Protein AF-A0ABD5SPB6-F1 (afdb_monomer_lite)

Secondary structure (DSSP, 8-state):
--HHHHHHHHHHHHHHTTT-TTGGGS-HHHHHHHHHHHGGG-SB-TTSSBEEEEEEEEE-SS-EEEEEEEEETTT--EEEEEEGGGS--

Structure (mmCIF, N/CA/C/O backbone):
data_AF-A0ABD5SPB6-F1
#
_entry.id   AF-A0ABD5SPB6-F1
#
loop_
_atom_site.group_PDB
_atom_site.id
_atom_site.type_symbol
_atom_site.label_atom_id
_atom_site.label_alt_id
_atom_site.label_comp_id
_atom_site.label_asym_id
_atom_site.label_entity_id
_atom_site.label_seq_id
_atom_site.pdbx_PDB_ins_code
_atom_site.Cartn_x
_atom_site.Cartn_y
_atom_site.Cartn_z
_atom_site.occupancy
_atom_site.B_iso_or_equiv
_atom_site.auth_seq_id
_atom_site.auth_comp_id
_atom_site.auth_asym_id
_atom_site.auth_atom_id
_atom_site.pdbx_PDB_model_num
ATOM 1 N N . PRO A 1 1 ? 6.613 0.183 7.926 1.00 84.19 1 PRO A N 1
ATOM 2 C CA . PRO A 1 1 ? 5.663 -0.749 7.264 1.00 84.19 1 PRO A CA 1
ATOM 3 C C . PRO A 1 1 ? 5.291 -1.913 8.194 1.00 84.19 1 PRO A C 1
ATOM 5 O O . PRO A 1 1 ? 6.164 -2.395 8.912 1.00 84.19 1 PRO A O 1
ATOM 8 N N . SER A 1 2 ? 4.024 -2.344 8.189 1.00 96.44 2 SER A N 1
ATOM 9 C CA . SER A 1 2 ? 3.579 -3.584 8.851 1.00 96.44 2 SER A CA 1
ATOM 10 C C . SER A 1 2 ? 4.052 -4.830 8.082 1.00 96.44 2 SER A C 1
ATOM 12 O O . SER A 1 2 ? 4.590 -4.720 6.973 1.00 96.44 2 SER A O 1
ATOM 14 N N . ARG A 1 3 ? 3.853 -6.032 8.643 1.00 96.75 3 ARG A N 1
ATOM 15 C CA . ARG A 1 3 ? 4.193 -7.284 7.950 1.00 96.75 3 ARG A CA 1
ATOM 16 C C . ARG A 1 3 ? 3.276 -7.490 6.745 1.00 96.75 3 ARG A C 1
ATOM 18 O O . ARG A 1 3 ? 3.775 -7.818 5.671 1.00 96.75 3 ARG A O 1
ATOM 25 N N . ALA A 1 4 ? 1.974 -7.256 6.898 1.00 97.69 4 ALA A N 1
ATOM 26 C CA . ALA A 1 4 ? 1.015 -7.305 5.798 1.00 97.69 4 ALA A CA 1
ATOM 27 C C . ALA A 1 4 ? 1.393 -6.333 4.664 1.00 97.69 4 ALA A C 1
ATOM 29 O O . ALA A 1 4 ? 1.406 -6.720 3.498 1.00 97.69 4 ALA A O 1
ATOM 30 N N . ALA A 1 5 ? 1.820 -5.111 4.997 1.00 98.12 5 ALA A N 1
ATOM 31 C CA . ALA A 1 5 ? 2.261 -4.122 4.012 1.00 98.12 5 ALA A CA 1
ATOM 32 C C . ALA A 1 5 ? 3.516 -4.562 3.234 1.00 98.12 5 ALA A C 1
ATOM 34 O O . ALA A 1 5 ? 3.644 -4.275 2.044 1.00 98.12 5 ALA A O 1
ATOM 35 N N . LEU A 1 6 ? 4.445 -5.272 3.883 1.00 97.62 6 LEU A N 1
ATOM 36 C CA . LEU A 1 6 ? 5.623 -5.830 3.213 1.00 97.62 6 LEU A CA 1
ATOM 37 C C . LEU A 1 6 ? 5.254 -7.000 2.288 1.00 97.62 6 LEU A C 1
ATOM 39 O O . LEU A 1 6 ? 5.800 -7.119 1.193 1.00 97.62 6 LEU A O 1
ATOM 43 N N . LEU A 1 7 ? 4.322 -7.859 2.715 1.00 98.00 7 LEU A N 1
ATOM 44 C CA . LEU A 1 7 ? 3.809 -8.945 1.877 1.00 98.00 7 LEU A CA 1
ATOM 45 C C . LEU A 1 7 ? 3.126 -8.402 0.617 1.00 98.00 7 LEU A C 1
ATOM 47 O O . LEU A 1 7 ? 3.382 -8.922 -0.470 1.00 98.00 7 LEU A O 1
ATOM 51 N N . ALA A 1 8 ? 2.327 -7.338 0.757 1.00 98.12 8 ALA A N 1
ATOM 52 C CA . ALA A 1 8 ? 1.710 -6.643 -0.369 1.00 98.12 8 ALA A CA 1
ATOM 53 C C . ALA A 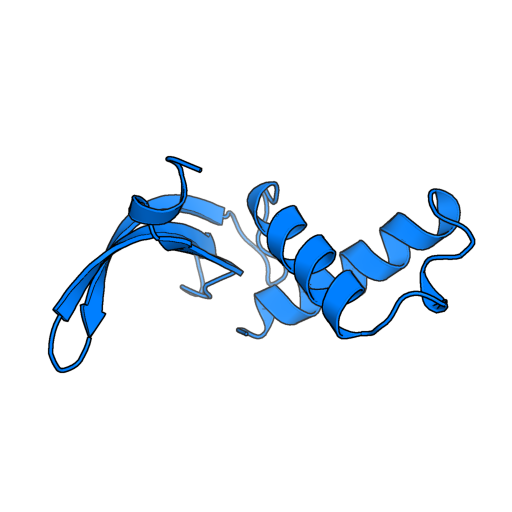1 8 ? 2.757 -6.145 -1.375 1.00 98.12 8 ALA A C 1
ATOM 55 O O . ALA A 1 8 ? 2.641 -6.447 -2.557 1.00 98.12 8 ALA A O 1
ATOM 56 N N . ASP A 1 9 ? 3.810 -5.464 -0.917 1.00 98.12 9 ASP A N 1
ATOM 57 C CA . ASP A 1 9 ? 4.850 -4.917 -1.803 1.00 98.12 9 ASP A CA 1
ATOM 58 C C . ASP A 1 9 ? 5.584 -6.002 -2.582 1.00 98.12 9 ASP A C 1
ATOM 60 O O . ASP A 1 9 ? 5.828 -5.870 -3.779 1.00 98.12 9 ASP A O 1
ATOM 64 N N . ILE A 1 10 ? 5.933 -7.100 -1.911 1.00 97.31 10 ILE A N 1
ATOM 65 C CA . ILE A 1 10 ? 6.635 -8.216 -2.544 1.00 97.31 10 ILE A CA 1
ATOM 66 C C . ILE A 1 10 ? 5.743 -8.882 -3.600 1.00 97.31 10 ILE A C 1
ATOM 68 O O . ILE A 1 10 ? 6.224 -9.236 -4.680 1.00 97.31 10 ILE A O 1
ATOM 72 N N . ALA A 1 11 ? 4.455 -9.065 -3.296 1.00 97.12 11 ALA A N 1
ATOM 73 C CA . ALA A 1 11 ? 3.494 -9.638 -4.231 1.00 97.12 11 ALA A CA 1
ATOM 74 C C . ALA A 1 11 ? 3.250 -8.706 -5.427 1.00 97.12 11 ALA A C 1
ATOM 76 O O . ALA A 1 11 ? 3.365 -9.142 -6.571 1.00 97.12 11 ALA A O 1
ATOM 7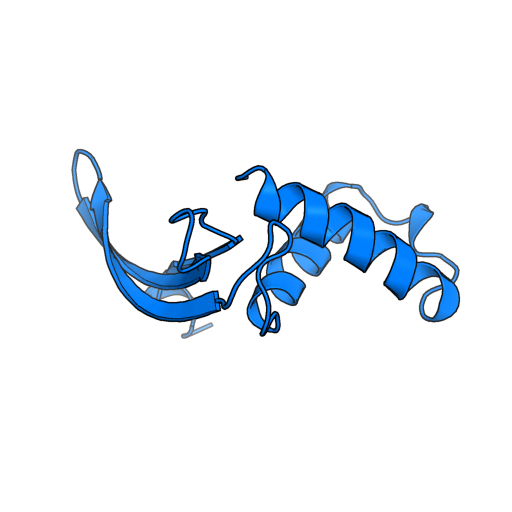7 N N . ALA A 1 12 ? 2.998 -7.421 -5.171 1.00 97.44 12 ALA A N 1
ATOM 78 C CA . ALA A 1 12 ? 2.767 -6.411 -6.197 1.00 97.44 12 ALA A CA 1
ATOM 79 C C . ALA A 1 12 ? 4.000 -6.209 -7.089 1.00 97.44 12 ALA A C 1
ATOM 81 O O . ALA A 1 12 ? 3.865 -6.173 -8.308 1.00 97.44 12 ALA A O 1
ATOM 82 N N . SER A 1 13 ? 5.210 -6.192 -6.519 1.00 97.44 13 SER A N 1
ATOM 83 C CA . SER A 1 13 ? 6.452 -6.109 -7.296 1.00 97.44 13 SER A CA 1
ATOM 84 C C . SER A 1 13 ? 6.557 -7.249 -8.306 1.00 97.44 13 SER A C 1
ATOM 86 O O . SER A 1 13 ? 6.875 -7.003 -9.464 1.00 97.44 13 SER A O 1
ATOM 88 N N . ARG A 1 14 ? 6.253 -8.487 -7.897 1.00 95.94 14 ARG A N 1
ATOM 89 C CA . ARG A 1 14 ? 6.253 -9.642 -8.811 1.00 95.94 14 ARG A CA 1
ATOM 90 C C . ARG A 1 14 ? 5.124 -9.579 -9.833 1.00 95.94 14 ARG A C 1
ATOM 92 O O . ARG A 1 14 ? 5.311 -9.986 -10.974 1.00 95.94 14 ARG A O 1
ATOM 99 N N . 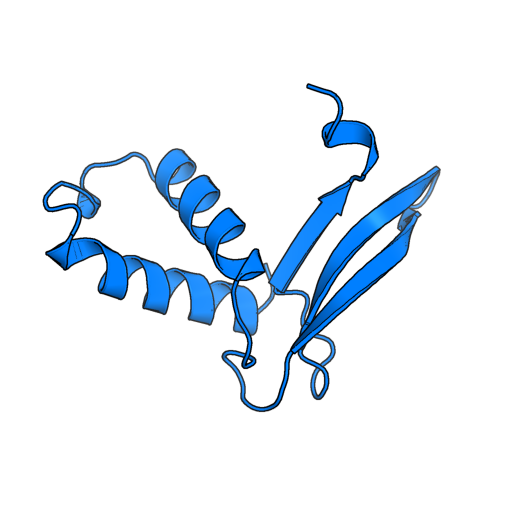ALA A 1 15 ? 3.957 -9.085 -9.430 1.00 95.81 15 ALA A N 1
ATOM 100 C CA . ALA A 1 15 ? 2.812 -8.936 -10.320 1.00 95.81 15 ALA A CA 1
ATOM 101 C C . ALA A 1 15 ? 3.039 -7.865 -11.400 1.00 95.81 15 ALA A C 1
ATOM 103 O O . ALA A 1 15 ? 2.468 -7.988 -12.479 1.00 95.81 15 ALA A O 1
ATOM 104 N N . LEU A 1 16 ? 3.871 -6.851 -11.132 1.00 95.50 16 LEU A N 1
ATOM 105 C CA . LEU A 1 16 ? 4.202 -5.770 -12.067 1.00 95.50 16 LEU A CA 1
ATOM 106 C C . LEU A 1 16 ? 5.234 -6.163 -13.132 1.00 95.50 16 LEU A C 1
ATOM 108 O O . LEU A 1 16 ? 5.150 -5.655 -14.248 1.00 95.50 16 LEU A O 1
ATOM 112 N N . GLU A 1 17 ? 6.177 -7.061 -12.824 1.00 94.88 17 GLU A N 1
ATOM 113 C CA . GLU A 1 17 ? 7.284 -7.439 -13.727 1.00 94.88 17 GLU A CA 1
ATOM 114 C C . GLU A 1 17 ? 6.847 -7.796 -15.166 1.00 94.88 17 GLU A C 1
ATOM 116 O O . GLU A 1 17 ? 7.496 -7.334 -16.105 1.00 94.88 17 GLU A O 1
ATOM 121 N N . PRO A 1 18 ? 5.746 -8.543 -15.404 1.00 96.06 18 PRO A N 1
ATOM 122 C CA . PRO A 1 18 ? 5.295 -8.848 -16.766 1.00 96.06 18 PRO A CA 1
ATOM 123 C C . PRO A 1 18 ? 4.763 -7.638 -17.550 1.00 96.06 18 PRO A C 1
ATOM 125 O O . PRO A 1 18 ? 4.740 -7.670 -18.778 1.00 96.06 18 PRO A O 1
ATOM 128 N N . TRP A 1 19 ? 4.301 -6.595 -16.856 1.00 96.00 19 TRP A N 1
ATOM 129 C CA . TRP A 1 19 ? 3.683 -5.402 -17.451 1.00 96.00 19 TRP A CA 1
ATOM 130 C C . TRP A 1 19 ? 4.687 -4.269 -17.643 1.00 96.00 19 TRP A C 1
ATOM 132 O O . TRP A 1 19 ? 4.538 -3.449 -18.547 1.00 96.00 19 TRP A O 1
ATOM 142 N N . VAL A 1 20 ? 5.711 -4.235 -16.791 1.00 96.38 20 VAL A N 1
ATOM 143 C CA . VAL A 1 20 ? 6.777 -3.236 -16.795 1.00 96.38 20 VAL A CA 1
ATOM 144 C C . VAL A 1 20 ? 8.112 -3.987 -16.831 1.00 96.38 20 VAL A C 1
ATOM 146 O O . VAL A 1 20 ? 8.678 -4.271 -15.778 1.00 96.38 20 VAL A O 1
ATOM 149 N N . PRO A 1 21 ? 8.631 -4.330 -18.026 1.00 93.06 21 PRO A N 1
ATOM 150 C CA . PRO A 1 21 ? 9.830 -5.164 -18.154 1.00 93.06 21 PRO A CA 1
ATOM 151 C C . PRO A 1 21 ? 11.061 -4.616 -17.417 1.00 93.06 21 PRO A C 1
ATOM 153 O O . PRO A 1 21 ? 11.820 -5.380 -16.825 1.00 93.06 21 PRO A O 1
ATOM 156 N N . ASP A 1 22 ? 11.222 -3.291 -17.385 1.00 95.62 22 ASP A N 1
ATOM 157 C CA . ASP A 1 22 ? 12.331 -2.621 -16.694 1.00 95.62 22 ASP A CA 1
ATOM 158 C C . ASP A 1 22 ? 12.060 -2.389 -15.197 1.00 95.62 22 ASP A C 1
ATOM 160 O O . ASP A 1 22 ? 12.827 -1.697 -14.527 1.00 95.62 22 ASP A O 1
ATOM 164 N N . TRP A 1 23 ? 10.991 -2.974 -14.636 1.00 96.69 23 TRP A N 1
ATOM 165 C CA . TRP A 1 23 ? 10.611 -2.799 -13.232 1.00 96.69 23 TRP A CA 1
ATOM 166 C C . TRP A 1 23 ? 11.784 -2.977 -12.251 1.00 96.69 23 TRP A C 1
ATOM 168 O O . TRP A 1 23 ? 11.982 -2.102 -11.405 1.00 96.69 23 TRP A O 1
ATOM 178 N N . PRO A 1 24 ? 12.633 -4.019 -12.358 1.00 94.75 24 PRO A N 1
ATOM 179 C CA . PRO A 1 24 ? 13.750 -4.201 -11.433 1.00 94.75 24 PRO A CA 1
ATOM 180 C C . PRO A 1 24 ? 14.839 -3.120 -11.516 1.00 94.75 24 PRO A C 1
ATOM 182 O O . PRO A 1 24 ? 15.625 -3.001 -10.574 1.00 94.75 24 PRO A O 1
ATOM 185 N N . ALA A 1 25 ? 14.902 -2.361 -12.616 1.00 96.44 25 ALA A N 1
ATOM 186 C CA . ALA A 1 25 ? 15.914 -1.335 -12.860 1.00 96.44 25 ALA A CA 1
ATOM 187 C C . ALA A 1 25 ? 15.564 0.028 -12.238 1.00 96.44 25 ALA A C 1
ATOM 189 O O . ALA A 1 25 ? 16.450 0.873 -12.097 1.00 96.44 25 ALA A O 1
ATOM 190 N N . TYR A 1 26 ? 14.306 0.250 -11.842 1.00 97.25 26 TYR A N 1
ATOM 191 C CA . TYR A 1 26 ? 13.919 1.484 -11.158 1.00 97.25 26 TYR A CA 1
ATOM 192 C C . TYR A 1 26 ? 14.576 1.596 -9.770 1.00 97.25 26 TYR A C 1
ATOM 194 O O . TYR A 1 26 ? 14.738 0.583 -9.072 1.00 97.25 26 TYR A O 1
ATOM 202 N N . PRO A 1 27 ? 14.910 2.825 -9.320 1.00 97.75 27 PRO A N 1
ATOM 203 C CA . PRO A 1 27 ? 15.423 3.056 -7.976 1.00 97.75 27 PRO A CA 1
ATOM 204 C C . PRO A 1 27 ? 14.500 2.461 -6.900 1.00 97.75 27 PRO A C 1
ATOM 206 O O . PRO A 1 27 ? 13.274 2.461 -7.071 1.00 97.75 27 PRO A O 1
ATOM 209 N N . PRO A 1 28 ? 15.047 1.927 -5.793 1.00 95.88 28 PRO A N 1
ATOM 210 C CA . PRO A 1 28 ? 14.246 1.401 -4.688 1.00 95.88 28 PRO A CA 1
ATOM 211 C C . PRO A 1 28 ? 13.182 2.379 -4.177 1.00 95.88 28 PRO A C 1
ATOM 213 O O . PRO A 1 28 ? 12.082 1.943 -3.851 1.00 95.88 28 PRO A O 1
ATOM 216 N N . GLU A 1 29 ? 13.483 3.676 -4.156 1.00 96.69 29 GLU A N 1
ATOM 217 C CA . GLU A 1 29 ? 12.588 4.738 -3.692 1.00 96.69 29 GLU A CA 1
ATOM 218 C C . GLU A 1 29 ? 11.348 4.838 -4.589 1.00 96.69 29 GLU A C 1
ATOM 220 O O . GLU A 1 29 ? 10.228 4.691 -4.109 1.00 96.69 29 GLU A O 1
ATOM 225 N N . THR A 1 30 ? 11.549 4.953 -5.906 1.00 96.88 30 THR A N 1
ATOM 226 C CA . THR A 1 30 ? 10.462 4.995 -6.898 1.00 96.88 30 THR A CA 1
ATOM 227 C C . THR A 1 30 ? 9.604 3.736 -6.846 1.00 96.88 30 THR A C 1
ATOM 229 O O . THR A 1 30 ? 8.377 3.803 -6.906 1.00 96.88 30 THR A O 1
ATOM 232 N N . ARG A 1 31 ? 10.237 2.564 -6.705 1.00 97.38 31 ARG A N 1
ATOM 233 C CA . ARG A 1 31 ? 9.486 1.314 -6.564 1.00 97.38 31 ARG A CA 1
ATOM 234 C C . ARG A 1 31 ? 8.666 1.302 -5.281 1.00 97.38 31 ARG A C 1
ATOM 236 O O . ARG A 1 31 ? 7.509 0.903 -5.314 1.00 97.38 31 ARG A O 1
ATOM 243 N N . GLY A 1 32 ? 9.244 1.759 -4.174 1.00 96.69 32 GLY A N 1
ATOM 244 C CA . GLY A 1 32 ? 8.566 1.860 -2.886 1.00 96.69 32 GLY A CA 1
ATOM 245 C C . GLY A 1 32 ? 7.335 2.764 -2.931 1.00 96.69 32 GLY A C 1
ATOM 246 O O . GLY A 1 32 ? 6.293 2.371 -2.416 1.00 96.69 32 GLY A O 1
ATOM 247 N N . GLU A 1 33 ? 7.424 3.926 -3.580 1.00 96.50 33 GLU A N 1
ATOM 248 C CA . GLU A 1 33 ? 6.297 4.857 -3.754 1.00 96.50 33 GLU A CA 1
ATOM 249 C C . GLU A 1 33 ? 5.144 4.219 -4.539 1.00 96.50 33 GLU A C 1
ATOM 251 O O . GLU A 1 33 ? 3.999 4.228 -4.083 1.00 96.50 33 GLU A O 1
ATOM 256 N N . VAL A 1 34 ? 5.445 3.587 -5.679 1.00 97.19 34 VAL A N 1
ATOM 257 C CA . VAL A 1 34 ? 4.438 2.890 -6.495 1.00 97.19 34 VAL A CA 1
ATOM 258 C C . VAL A 1 34 ? 3.803 1.738 -5.716 1.00 97.19 34 VAL A C 1
ATOM 260 O O . VAL A 1 34 ? 2.579 1.631 -5.658 1.00 97.19 34 VAL A O 1
ATOM 263 N N . LEU A 1 35 ? 4.616 0.881 -5.088 1.00 98.00 35 LEU A N 1
ATOM 264 C CA . LEU A 1 35 ? 4.122 -0.270 -4.328 1.00 98.00 35 LEU A CA 1
ATOM 265 C C . LEU A 1 35 ? 3.282 0.163 -3.123 1.00 98.00 35 LEU A C 1
ATOM 267 O O . LEU A 1 35 ? 2.250 -0.447 -2.860 1.00 98.00 35 LEU A O 1
ATOM 271 N N . ASN A 1 36 ? 3.673 1.241 -2.439 1.00 97.62 36 ASN A N 1
ATOM 272 C CA . ASN A 1 36 ? 2.888 1.833 -1.363 1.00 97.62 36 ASN A CA 1
ATOM 273 C C . ASN A 1 36 ? 1.511 2.287 -1.865 1.00 97.62 36 ASN A C 1
ATOM 275 O O . ASN A 1 36 ? 0.506 1.889 -1.277 1.00 97.62 36 ASN A O 1
ATOM 279 N N . GLY A 1 37 ? 1.460 3.033 -2.974 1.00 96.56 37 GLY A N 1
ATOM 280 C CA . GLY A 1 37 ? 0.206 3.505 -3.565 1.00 96.56 37 GLY A CA 1
ATOM 281 C C . GLY A 1 37 ? -0.728 2.366 -3.985 1.00 96.56 37 GLY A C 1
ATOM 282 O O . GLY A 1 37 ? -1.937 2.444 -3.772 1.00 96.56 37 GLY A O 1
ATOM 283 N N . LEU A 1 38 ? -0.182 1.254 -4.490 1.00 97.00 38 LEU A N 1
ATOM 284 C CA . LEU A 1 38 ? -0.981 0.083 -4.871 1.00 97.00 38 LEU A CA 1
ATOM 285 C C . LEU A 1 38 ? -1.738 -0.556 -3.698 1.00 97.00 38 LEU A C 1
ATOM 287 O O . LEU A 1 38 ? -2.772 -1.188 -3.912 1.00 97.00 38 LEU A O 1
ATOM 291 N N . ARG A 1 39 ? -1.279 -0.371 -2.454 1.00 97.62 39 ARG A N 1
ATOM 292 C CA . ARG A 1 39 ? -1.949 -0.923 -1.264 1.00 97.62 39 ARG A CA 1
ATOM 293 C C . ARG A 1 39 ? -3.326 -0.313 -1.012 1.00 97.62 39 ARG A C 1
ATOM 295 O O . ARG A 1 39 ? -4.132 -0.946 -0.336 1.00 97.62 39 ARG A O 1
ATOM 302 N N . MET A 1 40 ? -3.601 0.874 -1.561 1.00 96.06 40 MET A N 1
ATOM 303 C CA . MET A 1 40 ? -4.922 1.508 -1.501 1.00 96.06 40 MET A CA 1
ATOM 304 C C . MET A 1 40 ? -6.009 0.650 -2.167 1.00 96.06 40 MET A C 1
ATOM 306 O O . MET A 1 40 ? -7.168 0.727 -1.780 1.00 96.06 40 MET A O 1
ATOM 310 N N . PHE A 1 41 ? -5.637 -0.183 -3.142 1.00 95.00 41 PHE A N 1
ATOM 311 C CA . PHE A 1 41 ? -6.573 -0.965 -3.954 1.00 95.00 41 PHE A CA 1
ATOM 312 C C . PHE A 1 41 ? -6.756 -2.408 -3.475 1.00 95.00 41 PHE A C 1
ATOM 314 O O . PHE A 1 41 ? -7.391 -3.206 -4.161 1.00 95.00 41 PHE A O 1
ATOM 321 N N . LEU A 1 42 ? -6.167 -2.784 -2.338 1.00 96.06 42 LEU A N 1
ATOM 322 C CA . LEU A 1 42 ? -6.377 -4.115 -1.782 1.00 96.06 42 LEU A CA 1
ATOM 323 C C . LEU A 1 42 ? -7.807 -4.232 -1.245 1.00 96.06 42 LEU A C 1
ATOM 325 O O . LEU A 1 42 ? -8.295 -3.323 -0.584 1.00 96.06 42 LEU A O 1
ATOM 329 N N . GLU A 1 43 ? -8.443 -5.372 -1.504 1.00 94.81 43 GLU A N 1
ATOM 330 C CA . GLU A 1 43 ? -9.756 -5.744 -0.945 1.00 94.81 43 GLU A CA 1
ATOM 331 C C . GLU A 1 43 ? -9.627 -6.859 0.107 1.00 94.81 43 GLU A C 1
ATOM 333 O O . GLU A 1 43 ? -10.517 -7.077 0.922 1.00 94.81 43 GLU A O 1
ATOM 338 N N . THR A 1 44 ? -8.486 -7.552 0.123 1.00 96.00 44 THR A N 1
ATOM 339 C CA . THR A 1 44 ? -8.182 -8.647 1.047 1.00 96.00 44 THR A CA 1
ATOM 340 C C . THR A 1 44 ? -6.839 -8.391 1.708 1.00 96.00 44 THR A C 1
ATOM 342 O O . THR A 1 44 ? -5.875 -7.964 1.062 1.00 96.00 44 THR A O 1
ATOM 345 N N . CYS A 1 45 ? -6.758 -8.667 3.005 1.00 97.31 45 CYS A N 1
ATOM 346 C CA . CYS A 1 45 ? -5.540 -8.469 3.759 1.00 97.31 45 CYS A CA 1
ATOM 347 C C . CYS A 1 45 ? -4.490 -9.520 3.350 1.00 97.31 45 CYS A C 1
ATOM 349 O O . CYS A 1 45 ? -4.790 -10.715 3.313 1.00 97.31 45 CYS A O 1
ATOM 351 N N . PRO A 1 46 ? -3.223 -9.127 3.115 1.00 96.69 46 PRO A N 1
ATOM 352 C CA . PRO A 1 46 ? -2.146 -10.063 2.781 1.00 96.69 46 PRO A CA 1
ATOM 353 C C . PRO A 1 46 ? -1.856 -11.134 3.846 1.00 96.69 46 PRO A C 1
ATOM 355 O O . PRO A 1 46 ? -1.237 -12.151 3.531 1.00 96.69 46 PRO A O 1
ATOM 358 N N . SER A 1 47 ? -2.250 -10.912 5.106 1.00 92.88 47 SER A N 1
ATOM 359 C CA . SER A 1 47 ? -2.169 -11.908 6.184 1.00 92.88 47 SER A CA 1
ATOM 360 C C . SER A 1 47 ? -3.441 -12.757 6.351 1.00 92.88 47 SER A C 1
ATOM 362 O O . SER A 1 47 ? -3.410 -13.695 7.146 1.00 92.88 47 SER A O 1
ATOM 364 N N . GLY A 1 48 ? -4.490 -12.512 5.557 1.00 94.00 48 GLY A N 1
ATOM 365 C CA . GLY A 1 48 ? -5.799 -13.166 5.643 1.00 94.00 48 GLY A CA 1
ATOM 366 C C . GLY A 1 48 ? -6.888 -12.231 6.180 1.00 94.00 48 GLY A C 1
ATOM 367 O O . GLY A 1 48 ? -6.593 -11.317 6.947 1.00 94.00 48 GLY A O 1
ATOM 368 N N . GLY A 1 49 ? -8.132 -12.462 5.753 1.00 95.12 49 GLY A N 1
ATOM 369 C CA . GLY A 1 49 ? -9.292 -11.643 6.119 1.00 95.12 49 GLY A CA 1
ATOM 370 C C . GLY A 1 49 ? -9.479 -10.407 5.238 1.00 95.12 49 GLY A C 1
ATOM 371 O O . GLY A 1 49 ? -8.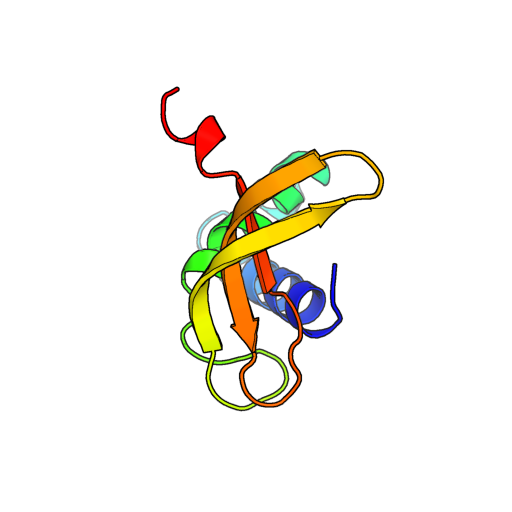742 -10.190 4.272 1.00 95.12 49 GLY A O 1
ATOM 372 N N . ASP A 1 50 ? -10.473 -9.593 5.577 1.00 97.12 50 ASP A N 1
ATOM 373 C CA . ASP A 1 50 ? -10.833 -8.394 4.821 1.00 97.12 50 ASP A CA 1
ATOM 374 C C . ASP A 1 50 ? -9.975 -7.181 5.213 1.00 97.12 50 ASP A C 1
ATOM 376 O O . ASP A 1 50 ? -9.284 -7.153 6.243 1.00 97.12 50 ASP A O 1
ATOM 380 N N . VAL A 1 51 ? -10.011 -6.154 4.366 1.00 97.62 51 VAL A N 1
ATOM 381 C CA . VAL A 1 51 ? -9.467 -4.833 4.690 1.00 97.62 51 VAL A CA 1
ATOM 382 C C . VAL A 1 51 ? -10.585 -3.813 4.768 1.00 97.62 51 VAL A C 1
ATOM 384 O O . VAL A 1 51 ? -11.544 -3.842 4.001 1.00 97.62 51 VAL A O 1
ATOM 387 N N . ARG A 1 52 ? -10.403 -2.851 5.665 1.00 96.75 52 ARG A N 1
ATOM 388 C CA . ARG A 1 52 ? -11.259 -1.682 5.783 1.00 96.75 52 ARG A CA 1
ATOM 389 C C . ARG A 1 52 ? -10.497 -0.451 5.330 1.00 96.75 52 ARG A C 1
ATOM 391 O O . ARG A 1 52 ? -9.409 -0.170 5.839 1.00 96.75 52 ARG A O 1
ATOM 398 N N . MET A 1 53 ? -11.105 0.305 4.424 1.00 95.50 53 MET A N 1
ATOM 399 C CA . MET A 1 53 ? -10.695 1.669 4.110 1.00 95.50 53 MET A CA 1
ATOM 400 C C . MET A 1 53 ? -11.550 2.655 4.907 1.00 95.50 53 MET A C 1
ATOM 402 O O . MET A 1 53 ? -12.756 2.456 5.055 1.00 95.50 53 MET A O 1
ATOM 406 N N . GLY A 1 54 ? -10.945 3.716 5.429 1.00 92.12 54 GLY A N 1
ATOM 407 C CA . GLY A 1 54 ? -11.697 4.792 6.065 1.00 92.12 54 GLY A CA 1
ATOM 408 C C . GLY A 1 54 ? -10.830 5.967 6.482 1.00 92.12 54 GLY A C 1
ATOM 409 O O . GLY A 1 54 ? -9.603 5.875 6.494 1.00 92.12 54 GLY A O 1
ATOM 410 N N . GLU A 1 55 ? -11.495 7.064 6.825 1.00 92.31 55 GLU A N 1
ATOM 411 C CA . GLU A 1 55 ? -10.865 8.233 7.428 1.00 92.31 55 GLU A CA 1
ATOM 412 C C . GLU A 1 55 ? -10.689 8.013 8.933 1.00 92.31 55 GLU A C 1
ATOM 414 O O . GLU A 1 55 ? -11.587 7.516 9.617 1.00 92.31 55 GLU A O 1
ATOM 419 N N . GLU A 1 56 ? -9.517 8.361 9.449 1.00 88.50 56 GLU A N 1
ATOM 420 C CA . GLU A 1 56 ? -9.163 8.215 10.856 1.00 88.50 56 GLU A CA 1
ATOM 421 C C . GLU A 1 56 ? -8.414 9.462 11.341 1.00 88.50 56 GLU A C 1
ATOM 423 O O . GLU A 1 56 ? -7.663 10.080 10.590 1.00 88.50 56 GLU A O 1
ATOM 428 N N . VAL A 1 57 ? -8.588 9.829 12.613 1.00 87.31 57 VAL A N 1
ATOM 429 C CA . VAL A 1 57 ? -7.772 10.869 13.255 1.00 87.31 57 VAL A CA 1
ATOM 430 C C . VAL A 1 57 ? -6.625 10.186 13.981 1.00 87.31 57 VAL A C 1
ATOM 432 O O . VAL A 1 57 ? -6.852 9.395 14.898 1.00 87.31 57 VAL A O 1
ATOM 435 N N . VAL A 1 58 ? -5.394 10.503 13.590 1.00 87.19 58 VAL A N 1
ATOM 436 C CA . VAL A 1 58 ? -4.194 9.987 14.250 1.00 87.19 58 VAL A CA 1
ATOM 437 C C . VAL A 1 58 ? -3.591 11.084 15.112 1.00 87.19 58 VAL A C 1
ATOM 439 O O . VAL A 1 58 ? -3.261 12.170 14.628 1.00 87.19 58 VAL A O 1
ATOM 442 N N . GLU A 1 59 ? -3.431 10.786 16.399 1.00 84.50 59 GLU A N 1
ATOM 443 C CA . GLU A 1 59 ? -2.746 11.664 17.340 1.00 84.50 59 GLU A CA 1
ATOM 444 C C . GLU A 1 59 ? -1.248 11.362 17.357 1.00 84.50 59 GLU A C 1
ATOM 446 O O . GLU A 1 59 ? -0.805 10.227 17.542 1.00 84.50 59 GLU A O 1
ATOM 451 N N . SER A 1 60 ? -0.456 12.409 17.180 1.00 80.31 60 SER A N 1
ATOM 452 C CA . SER A 1 60 ? 0.971 12.421 17.464 1.00 80.31 60 SER A CA 1
ATOM 453 C C . SER A 1 60 ? 1.236 13.152 18.785 1.00 80.31 60 SER A C 1
ATOM 455 O O . SER A 1 60 ? 0.351 13.779 19.359 1.00 80.31 60 SER A O 1
ATOM 457 N N . CYS A 1 61 ? 2.486 13.119 19.255 1.00 82.06 61 CYS A N 1
ATOM 458 C CA . CYS A 1 61 ? 2.931 13.774 20.494 1.00 82.06 61 CYS A CA 1
ATOM 459 C C . CYS A 1 61 ? 2.517 15.260 20.613 1.00 82.06 61 CYS A C 1
ATOM 461 O O . CYS A 1 61 ? 2.354 15.758 21.726 1.00 82.06 61 CYS A O 1
ATOM 463 N N . CYS A 1 62 ? 2.347 15.966 19.487 1.00 86.88 62 CYS A N 1
ATOM 464 C CA . CYS A 1 62 ? 2.102 17.413 19.480 1.00 86.88 62 CYS A CA 1
ATOM 465 C C . CYS A 1 62 ? 0.985 17.870 18.528 1.00 86.88 62 CYS A C 1
ATOM 467 O O . CYS A 1 62 ? 0.683 19.063 18.494 1.00 86.88 62 CYS A O 1
ATOM 469 N N . THR A 1 63 ? 0.415 16.975 17.717 1.00 82.12 63 THR A N 1
ATOM 470 C CA . THR A 1 63 ? -0.565 17.321 16.672 1.00 82.12 63 THR A CA 1
ATOM 471 C C . THR A 1 63 ? -1.516 16.161 16.411 1.00 82.12 63 THR A C 1
ATOM 473 O O . THR A 1 63 ? -1.121 15.007 16.553 1.00 82.12 63 THR A O 1
ATOM 476 N N . SER A 1 64 ? -2.730 16.452 15.952 1.00 85.50 64 SER A N 1
ATOM 477 C CA . SER A 1 64 ? -3.639 15.464 15.373 1.00 85.50 64 SER A CA 1
ATOM 478 C C . SER A 1 64 ? -3.872 15.775 13.898 1.00 85.50 64 SER A C 1
ATOM 480 O O . SER A 1 64 ? -3.880 16.939 13.488 1.00 85.50 64 SER A O 1
ATOM 482 N N . HIS A 1 65 ? -3.994 14.729 13.084 1.00 88.25 65 HIS A N 1
ATOM 483 C CA . HIS A 1 65 ? -4.241 14.859 11.650 1.00 88.25 65 HIS A CA 1
ATOM 484 C C . HIS A 1 65 ? -5.243 13.807 11.188 1.00 88.25 65 HIS A C 1
ATOM 486 O O . HIS A 1 65 ? -5.205 12.667 11.653 1.00 88.25 65 HIS A O 1
ATOM 492 N N . GLU A 1 66 ? -6.105 14.191 10.250 1.00 91.12 66 GLU A N 1
ATOM 493 C CA . GLU A 1 66 ? -6.975 13.260 9.539 1.00 91.12 66 GLU A CA 1
ATOM 494 C C . GLU A 1 66 ? -6.192 12.556 8.430 1.00 91.12 66 GLU A C 1
ATOM 496 O O . GLU A 1 66 ? -5.443 13.179 7.663 1.00 91.12 66 GLU A O 1
ATOM 501 N N . VAL A 1 67 ? -6.363 11.243 8.356 1.00 92.88 67 VAL A N 1
ATOM 502 C CA . VAL A 1 67 ? -5.720 10.382 7.369 1.00 92.88 67 VAL A CA 1
ATOM 503 C C . VAL A 1 67 ? -6.751 9.483 6.712 1.00 92.88 67 VAL A C 1
ATOM 505 O O . VAL A 1 67 ? -7.692 9.036 7.362 1.00 92.88 67 VAL A O 1
ATOM 508 N N . VAL A 1 68 ? -6.527 9.147 5.447 1.00 94.00 68 VAL A N 1
ATOM 509 C CA . VAL A 1 68 ? -7.143 7.963 4.842 1.00 94.00 68 VAL A CA 1
ATOM 510 C C . VAL A 1 68 ? -6.254 6.776 5.151 1.00 94.00 68 VAL A C 1
ATOM 512 O O . VAL A 1 68 ? -5.049 6.807 4.894 1.00 94.00 68 VAL A O 1
ATOM 515 N N . ALA A 1 69 ? -6.860 5.725 5.686 1.00 95.44 69 ALA A N 1
ATOM 516 C CA . ALA A 1 69 ? -6.187 4.512 6.098 1.00 95.44 69 ALA A CA 1
ATOM 517 C C . ALA A 1 69 ? -6.782 3.284 5.413 1.00 95.44 69 ALA A C 1
ATOM 519 O O . ALA A 1 69 ? -8.000 3.159 5.296 1.00 95.44 69 ALA A O 1
ATOM 520 N N . VAL A 1 70 ? -5.917 2.337 5.048 1.00 97.38 70 VAL A N 1
ATOM 521 C CA . VAL A 1 70 ? -6.313 0.955 4.744 1.00 97.38 70 VAL A CA 1
ATOM 522 C C . VAL A 1 70 ? -5.731 0.054 5.821 1.00 97.38 70 VAL A C 1
ATOM 524 O O . VAL A 1 70 ? -4.513 0.031 6.025 1.00 97.38 70 VAL A O 1
ATOM 527 N N . THR A 1 71 ? -6.596 -0.679 6.517 1.00 97.50 71 THR A N 1
ATOM 528 C CA . THR A 1 71 ? -6.231 -1.499 7.677 1.00 97.50 71 THR A CA 1
ATOM 529 C C . THR A 1 71 ? -6.828 -2.896 7.541 1.00 97.50 71 THR A C 1
ATOM 531 O O . THR A 1 71 ? -7.997 -3.039 7.197 1.00 97.50 71 THR A O 1
ATOM 534 N N . CYS A 1 72 ? -6.037 -3.929 7.825 1.00 98.12 72 CYS A N 1
ATOM 535 C CA . CYS A 1 72 ? -6.537 -5.300 7.923 1.00 98.12 72 CYS A CA 1
ATOM 536 C C . CYS A 1 72 ? -7.494 -5.438 9.113 1.00 98.12 72 CYS A C 1
ATOM 538 O O . CYS A 1 72 ? -7.109 -5.097 10.234 1.00 98.12 72 CYS A O 1
ATOM 540 N N . GLU A 1 73 ? -8.709 -5.946 8.899 1.00 96.25 73 GLU A N 1
ATOM 541 C CA . GLU A 1 73 ? -9.735 -5.971 9.953 1.00 96.25 73 GLU A CA 1
ATOM 542 C C . GLU A 1 73 ? -9.374 -6.905 11.112 1.00 96.25 73 GLU A C 1
ATOM 544 O O . GLU A 1 73 ? -9.554 -6.551 12.275 1.00 96.25 73 GLU A O 1
ATOM 549 N N . GLU A 1 74 ? -8.817 -8.077 10.809 1.00 94.38 74 GLU A N 1
ATOM 550 C CA . GLU A 1 74 ? -8.545 -9.101 11.823 1.00 94.38 74 GLU A CA 1
ATOM 551 C C . GLU A 1 74 ? -7.324 -8.780 12.695 1.00 94.38 74 GLU A C 1
ATOM 553 O O . GLU A 1 74 ? -7.300 -9.091 13.886 1.00 94.38 74 GLU A O 1
ATOM 558 N N . THR A 1 75 ? -6.290 -8.170 12.109 1.00 96.12 75 THR A N 1
ATOM 559 C CA . THR A 1 75 ? -4.994 -7.957 12.775 1.00 96.12 75 THR A CA 1
ATOM 560 C C . THR A 1 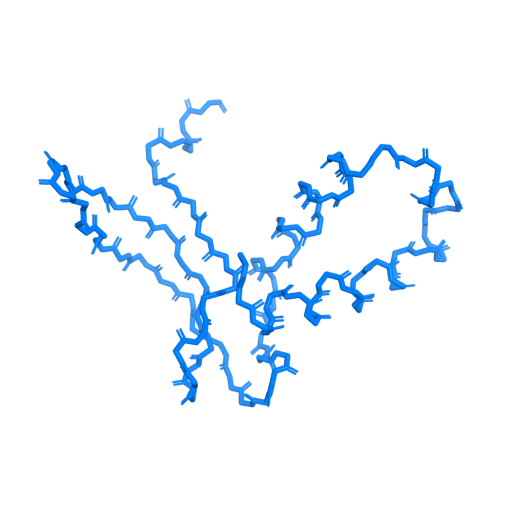75 ? -4.743 -6.509 13.181 1.00 96.12 75 THR A C 1
ATOM 562 O O . THR A 1 75 ? -3.843 -6.249 13.981 1.00 96.12 75 THR A O 1
ATOM 565 N N . GLY A 1 76 ? -5.487 -5.553 12.617 1.00 95.56 76 GLY A N 1
ATOM 566 C CA . GLY A 1 76 ? -5.223 -4.123 12.771 1.00 95.56 76 GLY A CA 1
ATOM 567 C C . GLY A 1 76 ? -3.961 -3.644 12.044 1.00 95.56 76 GLY A C 1
ATOM 568 O O . GLY A 1 76 ? -3.528 -2.508 12.243 1.00 95.56 76 GLY A O 1
ATOM 569 N N . GLU A 1 77 ? -3.334 -4.482 11.212 1.00 97.12 77 GLU A N 1
ATOM 570 C CA . GLU A 1 77 ? -2.137 -4.091 10.473 1.00 97.12 77 GLU A CA 1
ATOM 571 C C . GLU A 1 77 ? -2.455 -2.983 9.460 1.00 97.12 77 GLU A C 1
ATOM 573 O O . GLU A 1 77 ? -3.255 -3.160 8.540 1.00 97.12 77 GLU A O 1
ATOM 578 N N . ARG A 1 78 ? -1.782 -1.837 9.606 1.00 96.06 78 ARG A N 1
ATOM 579 C CA . ARG A 1 78 ? -1.871 -0.715 8.665 1.00 96.06 78 ARG A CA 1
ATOM 580 C C . ARG A 1 78 ? -1.171 -1.069 7.353 1.00 96.06 78 ARG A C 1
ATOM 582 O O . ARG A 1 78 ? 0.023 -1.392 7.356 1.00 96.06 78 ARG A O 1
ATOM 589 N N . LEU A 1 79 ? -1.903 -1.002 6.244 1.00 97.62 79 LEU A N 1
ATOM 590 C CA . LEU A 1 79 ? -1.398 -1.222 4.885 1.00 97.62 79 LEU A CA 1
ATOM 591 C C . LEU A 1 79 ? -1.003 0.100 4.221 1.00 97.62 79 LEU A C 1
ATOM 593 O O . LEU A 1 79 ? 0.099 0.215 3.681 1.00 97.62 79 LEU A O 1
ATOM 597 N N . PHE A 1 80 ? -1.875 1.099 4.316 1.00 96.69 80 PHE A N 1
ATOM 598 C CA . PHE A 1 80 ? -1.713 2.411 3.694 1.00 96.69 80 PHE A CA 1
ATOM 599 C C . PHE A 1 80 ? -2.189 3.511 4.643 1.00 96.69 80 PHE A C 1
ATOM 601 O O . PHE A 1 80 ? -3.149 3.297 5.382 1.00 96.69 80 PHE A O 1
ATOM 608 N N . GLU A 1 81 ? -1.522 4.664 4.614 1.00 94.69 81 GLU A N 1
ATOM 609 C CA . GLU A 1 81 ? -1.908 5.871 5.344 1.00 94.69 81 GLU A CA 1
ATOM 610 C C . GLU A 1 81 ? -1.423 7.108 4.582 1.00 94.69 81 GLU A C 1
ATOM 612 O O . GLU A 1 81 ? -0.235 7.199 4.277 1.00 94.69 81 GLU A O 1
ATOM 617 N N . GLN A 1 82 ? -2.321 8.057 4.317 1.00 91.94 82 GLN A N 1
ATOM 618 C CA . GLN A 1 82 ? -1.985 9.361 3.740 1.00 91.94 82 GLN A CA 1
ATOM 619 C C . GLN A 1 82 ? -2.794 10.454 4.433 1.00 91.94 82 GLN A C 1
ATOM 621 O O . GLN A 1 82 ? -3.976 10.260 4.720 1.00 91.94 82 GLN A O 1
ATOM 626 N N . ARG A 1 83 ? -2.178 11.612 4.689 1.00 90.06 83 ARG A N 1
ATOM 627 C CA . ARG A 1 83 ? -2.874 12.768 5.269 1.00 90.06 83 ARG A CA 1
ATOM 628 C C . ARG A 1 83 ? -3.839 13.372 4.254 1.00 90.06 83 ARG A C 1
ATOM 630 O O . ARG A 1 83 ? -3.484 13.544 3.091 1.00 90.06 83 ARG A O 1
ATOM 637 N N . LEU A 1 84 ? -5.027 13.762 4.709 1.00 81.44 84 LEU A N 1
ATOM 638 C CA . LEU A 1 84 ? -6.028 14.405 3.848 1.00 81.44 84 LEU A CA 1
ATOM 639 C C . LEU A 1 84 ? -5.612 15.805 3.372 1.00 81.44 84 LEU A C 1
ATOM 641 O O . LEU A 1 84 ? -6.022 16.229 2.298 1.00 81.44 84 LEU A O 1
ATOM 645 N N . SER A 1 85 ? -4.733 16.493 4.107 1.00 74.44 85 SER A N 1
ATOM 646 C CA . SER A 1 85 ? -4.181 17.794 3.698 1.00 74.44 85 SER A CA 1
ATOM 647 C C . SER A 1 85 ? -3.325 17.745 2.428 1.00 74.44 85 SER A C 1
ATOM 649 O O . SER A 1 85 ? -2.996 18.795 1.886 1.00 74.44 85 SER A O 1
ATOM 651 N N . ASP A 1 86 ? -2.941 16.549 1.974 1.00 61.78 86 ASP A N 1
ATOM 652 C CA . ASP A 1 86 ? -2.053 16.356 0.825 1.00 61.78 86 ASP A CA 1
ATOM 653 C C . ASP A 1 86 ? -2.830 16.128 -0.492 1.00 61.78 86 ASP A C 1
ATOM 655 O O . ASP A 1 86 ? -2.215 15.897 -1.530 1.00 61.78 86 ASP A O 1
ATOM 659 N N . VAL A 1 87 ? -4.172 16.177 -0.465 1.00 56.78 87 VAL A N 1
ATOM 660 C CA . VAL A 1 87 ? -5.050 15.901 -1.626 1.00 56.78 87 VAL A CA 1
ATOM 661 C C . VAL A 1 87 ? -5.329 17.155 -2.482 1.00 56.78 87 VAL A C 1
ATOM 663 O O . VAL 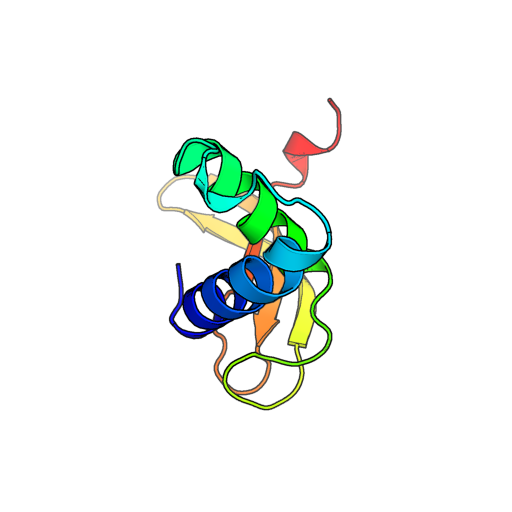A 1 87 ? -5.809 17.035 -3.605 1.00 56.78 87 VAL A O 1
ATOM 666 N N . ASP A 1 88 ? -4.955 18.348 -2.011 1.00 45.53 88 ASP A N 1
ATOM 667 C CA . ASP A 1 88 ? -5.179 19.633 -2.703 1.00 45.53 88 ASP A CA 1
ATOM 668 C C . ASP A 1 88 ? -3.993 20.106 -3.587 1.00 45.53 88 ASP A C 1
ATOM 670 O O . ASP A 1 88 ? -3.812 21.312 -3.785 1.00 45.53 88 ASP A O 1
ATOM 674 N N . ALA A 1 89 ? -3.164 19.193 -4.113 1.00 42.03 89 ALA A N 1
ATOM 675 C CA . ALA A 1 89 ? -2.004 19.522 -4.962 1.00 42.03 89 ALA A CA 1
ATOM 676 C C . ALA A 1 89 ? -2.252 19.319 -6.468 1.00 42.03 89 ALA A C 1
ATOM 678 O O . ALA A 1 89 ? -2.699 18.218 -6.862 1.00 42.03 89 ALA A O 1
#

Organism: NCBI:txid1930624

Foldseek 3Di:
DFPQLVLQLVVVLVVCCVVPVCSVVDDPVVSCVVSLVCLVPDQAGSVGAGKDWDWDWDDDPPDIFIWTWIAHPPPRDTNHIDTPVVVPD

pLDDT: mean 92.29, std 10.17, range [42.03, 98.12]

Radius of gyration: 14.31 Å; chains: 1; bounding box: 28×33×39 Å

InterPro domains:
  IPR058675 DUF8054, C-terminal domain [PF26237] (43-82)
  IPR058775 DUF8054, central domain [PF26238] (1-40)

Sequence (89 aa):
PSRAALLADIAASRALEPWVPDWPAYPPETRGEVLNGLRMFLETCPSGGDVRMGEEVVESCCTSHEVVAVTCEETGERLFEQRLSDVDA